Protein AF-A0A498I9Q4-F1 (afdb_monomer_lite)

Secondary structure (DSSP, 8-state):
--HHHHHHHHHHHHHHHHH-S---S-EEEEE-SSSSS--EEEEETTS-HHHHHHHHHHHHHS-TT---PPPHHHH-------TTSPP--PPPP---HHHHHHHHHHHHHHHHTTS-------

Radius of gyration: 21.31 Å; chains: 1; bounding box: 45×35×58 Å

Organism: Malus domestica (NCBI:txid3750)

Sequence (122 aa):
MVLNKVSLILNLTIRMIVAGPKADQDMEYMVLGLEKLARRANIGAKFSRREKELLTKFLQEIRDEDMLGIDPNVICHKLHGEPKFKTIFKKKRNHGPEWGKIIETEIEKLKNAGFIMEFFHL

Foldseek 3Di:
DPVVVVVVVVVVVVCPVVVDPDDPPFWDWDFLDDDPPGDIDIDGNPDDPVRVVVVSVVVNPDDPPVPPDDDCVVDVDDDDDDPPDDDDDDDDDDDPPVCPVVVVVVVVVCVVVVVDDDDDDD

pLDDT: mean 71.12, std 15.3, range [38.69, 92.38]

Structure (mmCIF, N/CA/C/O backbone):
data_AF-A0A498I9Q4-F1
#
_entry.id   AF-A0A498I9Q4-F1
#
loop_
_atom_site.group_PDB
_atom_site.id
_atom_site.type_symbol
_atom_site.label_atom_id
_atom_site.label_alt_id
_atom_site.label_comp_id
_atom_site.label_asym_id
_atom_site.label_entity_id
_atom_site.label_seq_id
_atom_site.pdbx_PDB_ins_code
_atom_site.Cartn_x
_atom_site.Cartn_y
_atom_site.Cartn_z
_atom_site.occupancy
_atom_site.B_iso_or_equiv
_atom_site.auth_seq_id
_atom_site.auth_comp_id
_atom_site.auth_asym_id
_atom_site.auth_atom_id
_atom_site.pdbx_PDB_model_num
ATOM 1 N N . MET A 1 1 ? 0.618 22.165 -21.111 1.00 41.19 1 MET A N 1
ATOM 2 C CA . MET A 1 1 ? 0.057 22.744 -19.862 1.00 41.19 1 MET A CA 1
ATOM 3 C C . MET A 1 1 ? -0.683 21.731 -18.960 1.00 41.19 1 MET A C 1
ATOM 5 O O . MET A 1 1 ? -1.454 22.149 -18.110 1.00 41.19 1 MET A O 1
ATOM 9 N N . VAL A 1 2 ? -0.440 20.411 -19.055 1.00 38.69 2 VAL A N 1
ATOM 10 C CA . VAL A 1 2 ? -1.229 19.393 -18.305 1.00 38.69 2 VAL A CA 1
ATOM 11 C C . VAL A 1 2 ? -0.499 18.848 -17.059 1.00 38.69 2 VAL A C 1
ATOM 13 O O . VAL A 1 2 ? -1.122 18.343 -16.131 1.00 38.69 2 VAL A O 1
ATOM 16 N N . LEU A 1 3 ? 0.825 19.027 -16.980 1.00 38.91 3 LEU A N 1
ATOM 17 C CA . LEU A 1 3 ? 1.671 18.461 -15.917 1.00 38.91 3 LEU A CA 1
ATOM 18 C C . LEU A 1 3 ? 1.503 19.135 -14.539 1.00 38.91 3 LEU A C 1
ATOM 20 O O . LEU A 1 3 ? 1.759 18.497 -13.522 1.00 38.91 3 LEU A O 1
ATOM 24 N N . ASN A 1 4 ? 1.019 20.384 -14.484 1.00 40.38 4 ASN A N 1
ATOM 25 C CA . ASN A 1 4 ? 0.837 21.100 -13.212 1.00 40.38 4 ASN A CA 1
ATOM 26 C C . ASN A 1 4 ? -0.367 20.600 -12.402 1.00 40.38 4 ASN A C 1
ATOM 28 O O . ASN A 1 4 ? -0.310 20.599 -11.177 1.00 40.38 4 ASN A O 1
ATOM 32 N N . LYS A 1 5 ? -1.436 20.124 -13.057 1.00 46.56 5 LYS A N 1
ATOM 33 C CA . LYS A 1 5 ? -2.632 19.636 -12.350 1.00 46.56 5 LYS A CA 1
ATOM 34 C C . LYS A 1 5 ? -2.393 18.283 -11.675 1.00 46.56 5 LYS A C 1
ATOM 36 O O . LYS A 1 5 ? -2.801 18.106 -10.535 1.00 46.56 5 LYS A O 1
ATOM 41 N N . VAL A 1 6 ? -1.668 17.370 -12.328 1.00 48.19 6 VAL A N 1
ATOM 42 C CA . VAL A 1 6 ? -1.341 16.045 -11.762 1.00 48.19 6 VAL A CA 1
ATOM 43 C C . VAL A 1 6 ? -0.408 16.170 -10.552 1.00 48.19 6 VAL A C 1
ATOM 45 O O . VAL A 1 6 ? -0.615 15.499 -9.546 1.00 48.19 6 VAL A O 1
ATOM 48 N N . SER A 1 7 ? 0.572 17.080 -10.614 1.00 45.06 7 SER A N 1
ATOM 49 C CA . SER A 1 7 ? 1.481 17.365 -9.492 1.00 45.06 7 SER A CA 1
ATOM 50 C C . SER A 1 7 ? 0.747 17.953 -8.280 1.00 45.06 7 SER A C 1
ATOM 52 O O . SER A 1 7 ? 1.008 17.566 -7.143 1.00 45.06 7 SER A O 1
ATOM 54 N N . LEU A 1 8 ? -0.211 18.856 -8.512 1.00 50.91 8 LEU A N 1
ATOM 55 C CA . LEU A 1 8 ? -1.048 19.429 -7.455 1.00 50.91 8 LEU A CA 1
ATOM 56 C C . LEU A 1 8 ? -1.934 18.375 -6.787 1.00 50.91 8 LEU A C 1
ATOM 58 O O . LEU A 1 8 ? -1.984 18.332 -5.562 1.00 50.91 8 LEU A O 1
ATOM 62 N N . ILE A 1 9 ? -2.579 17.507 -7.575 1.00 55.34 9 ILE A N 1
ATOM 63 C CA . ILE A 1 9 ? -3.451 16.445 -7.052 1.00 55.34 9 ILE A CA 1
ATOM 64 C C . ILE A 1 9 ? -2.640 15.465 -6.202 1.00 55.34 9 ILE A C 1
ATOM 66 O O . ILE A 1 9 ? -3.022 15.206 -5.068 1.00 55.34 9 ILE A O 1
ATOM 70 N N . LEU A 1 10 ? -1.483 15.001 -6.686 1.00 54.19 10 LEU A N 1
ATOM 71 C CA . LEU A 1 10 ? -0.648 14.061 -5.935 1.00 54.19 10 LEU A CA 1
ATOM 72 C C . LEU A 1 10 ? -0.151 14.667 -4.609 1.00 54.19 10 LEU A C 1
ATOM 74 O O . LEU A 1 10 ? -0.209 14.010 -3.575 1.00 54.19 10 LEU A O 1
ATOM 78 N N . ASN A 1 11 ? 0.264 15.939 -4.611 1.00 47.50 11 ASN A N 1
ATOM 79 C CA . ASN A 1 11 ? 0.694 16.636 -3.393 1.00 47.50 11 ASN A CA 1
ATOM 80 C C . ASN A 1 11 ? -0.458 16.894 -2.405 1.00 47.50 11 ASN A C 1
ATOM 82 O O . ASN A 1 11 ? -0.250 16.832 -1.193 1.00 47.50 11 ASN A O 1
ATOM 86 N N . LEU A 1 12 ? -1.672 17.162 -2.899 1.00 47.47 12 LEU A N 1
ATOM 87 C CA . LEU A 1 12 ? -2.881 17.282 -2.075 1.00 47.47 12 LEU A CA 1
ATOM 88 C C . LEU A 1 12 ? -3.264 15.939 -1.445 1.00 47.47 12 LEU A C 1
ATOM 90 O O . LEU A 1 12 ? -3.540 15.892 -0.248 1.00 47.47 12 LEU A O 1
ATOM 94 N N . THR A 1 13 ? -3.215 14.850 -2.213 1.00 50.72 13 THR A N 1
ATOM 95 C CA . THR A 1 13 ? -3.494 13.497 -1.716 1.00 50.72 13 THR A CA 1
ATOM 96 C C . THR A 1 13 ? -2.458 13.062 -0.677 1.00 50.72 13 THR A C 1
ATOM 98 O O . THR A 1 13 ? -2.839 12.575 0.384 1.00 50.72 13 THR A O 1
ATOM 101 N N . ILE A 1 14 ? -1.165 13.325 -0.909 1.00 53.25 14 ILE A N 1
ATOM 102 C CA . ILE A 1 14 ? -0.097 13.058 0.072 1.00 53.25 14 ILE A CA 1
ATOM 103 C C . ILE A 1 14 ? -0.328 13.867 1.356 1.00 53.25 14 ILE A C 1
ATOM 105 O O . ILE A 1 14 ? -0.229 13.318 2.450 1.00 53.25 14 ILE A O 1
ATOM 109 N N . ARG A 1 15 ? -0.711 15.150 1.254 1.00 41.66 15 ARG A N 1
ATOM 110 C CA . ARG A 1 15 ? -1.050 15.971 2.429 1.00 41.66 15 ARG A CA 1
ATOM 111 C C . ARG A 1 15 ? -2.261 15.446 3.199 1.00 41.66 15 ARG A C 1
ATOM 113 O O . ARG A 1 15 ? -2.228 15.494 4.421 1.00 41.66 15 ARG A O 1
ATOM 120 N N . MET A 1 16 ? -3.301 14.949 2.528 1.00 41.81 16 MET A N 1
ATOM 121 C CA . MET A 1 16 ? -4.468 14.365 3.206 1.00 41.81 16 MET A CA 1
ATOM 122 C C . MET A 1 16 ? -4.131 13.057 3.930 1.00 41.81 16 MET A C 1
ATOM 124 O O . MET A 1 16 ? -4.604 12.850 5.043 1.00 41.81 16 MET A O 1
ATOM 128 N N . ILE A 1 17 ? -3.286 12.209 3.335 1.00 49.59 17 ILE A N 1
ATOM 129 C CA . ILE A 1 17 ? -2.823 10.964 3.968 1.00 49.59 17 ILE A CA 1
ATOM 130 C C . ILE A 1 17 ? -1.964 11.276 5.204 1.00 49.59 17 ILE A C 1
ATOM 132 O O . ILE A 1 17 ? -2.138 10.647 6.243 1.00 49.59 17 ILE A O 1
ATOM 136 N N . VAL A 1 18 ? -1.079 12.277 5.119 1.00 49.72 18 VAL A N 1
ATOM 137 C CA . VAL A 1 18 ? -0.187 12.675 6.226 1.00 49.72 18 VAL A CA 1
ATOM 138 C C . VAL A 1 18 ? -0.923 13.441 7.333 1.00 49.72 18 VAL A C 1
ATOM 140 O O . VAL A 1 18 ? -0.569 13.306 8.500 1.00 49.72 18 VAL A O 1
ATOM 143 N N . ALA A 1 19 ? -1.938 14.243 7.000 1.00 47.19 19 ALA A N 1
ATOM 144 C CA . ALA A 1 19 ? -2.664 15.051 7.983 1.00 47.19 19 ALA A CA 1
ATOM 145 C C . ALA A 1 19 ? -3.688 14.253 8.809 1.00 47.19 19 ALA A C 1
ATOM 147 O O . ALA A 1 19 ? -4.100 14.728 9.866 1.00 47.19 19 ALA A O 1
ATOM 148 N N . GLY A 1 20 ? -4.103 13.069 8.341 1.00 49.41 20 GLY A N 1
ATOM 149 C CA . GLY A 1 20 ? -5.229 12.336 8.918 1.00 49.41 20 GLY A CA 1
ATOM 150 C C . GLY A 1 20 ? -6.552 13.121 8.826 1.00 49.41 20 GLY A C 1
ATOM 151 O O . GLY A 1 20 ? -6.574 14.314 8.500 1.00 49.41 20 GLY A O 1
ATOM 152 N N . PRO A 1 21 ? -7.705 12.479 9.073 1.00 51.00 21 PRO A N 1
ATOM 153 C CA . PRO A 1 21 ? -8.954 13.213 9.218 1.00 51.00 21 PRO A CA 1
ATOM 154 C C . PRO A 1 21 ? -8.827 14.185 10.400 1.00 51.00 21 PRO A C 1
ATOM 156 O O . PRO A 1 21 ? -8.385 13.803 11.485 1.00 51.00 21 PRO A O 1
ATOM 159 N N . LYS A 1 22 ? -9.202 15.455 10.188 1.00 53.78 22 LYS A N 1
ATOM 160 C CA . LYS A 1 22 ? -9.320 16.436 11.277 1.00 53.78 22 LYS A CA 1
ATOM 161 C C . LYS A 1 22 ? -10.224 15.834 12.351 1.00 53.78 22 LYS A C 1
ATOM 163 O O . LYS A 1 22 ? -11.282 15.316 12.008 1.00 53.78 22 LYS A O 1
ATOM 168 N N . ALA A 1 23 ? -9.788 15.887 13.609 1.00 51.22 23 ALA A N 1
ATOM 169 C CA . ALA A 1 23 ? -10.545 15.377 14.744 1.00 51.22 23 ALA A CA 1
ATOM 170 C C . ALA A 1 23 ? -11.892 16.108 14.832 1.00 51.22 23 ALA A C 1
ATOM 172 O O . ALA A 1 23 ? -11.973 17.226 15.339 1.00 51.22 23 ALA A O 1
ATOM 173 N N . ASP A 1 24 ? -12.929 15.488 14.279 1.00 53.53 24 ASP A N 1
ATOM 174 C CA . ASP A 1 24 ? -14.308 15.837 14.575 1.00 53.53 24 ASP A CA 1
ATOM 175 C C . ASP A 1 24 ? -14.550 15.462 16.044 1.00 53.53 24 ASP A C 1
ATOM 177 O O . ASP A 1 24 ? -14.151 14.383 16.488 1.00 53.53 24 ASP A O 1
ATOM 181 N N . GLN A 1 25 ? -15.095 16.389 16.827 1.00 59.22 25 GLN A N 1
ATOM 182 C CA . GLN A 1 25 ? -14.999 16.403 18.295 1.00 59.22 25 GLN A CA 1
ATOM 183 C C . GLN A 1 25 ? -15.865 15.354 19.025 1.00 59.22 25 GLN A C 1
ATOM 185 O O . GLN A 1 25 ? -15.962 15.395 20.245 1.00 59.22 25 GLN A O 1
ATOM 190 N N . ASP A 1 26 ? -16.411 14.362 18.321 1.00 65.38 26 ASP A N 1
ATOM 191 C CA . ASP A 1 26 ? -17.339 13.365 18.862 1.00 65.38 26 ASP A CA 1
ATOM 192 C C . ASP A 1 26 ? -16.892 11.936 18.498 1.00 65.38 26 ASP A C 1
ATOM 194 O O . ASP A 1 26 ? -17.576 11.241 17.746 1.00 65.38 26 ASP A O 1
ATOM 198 N N . MET A 1 27 ? -15.743 11.477 19.004 1.00 70.00 27 MET A N 1
ATOM 199 C CA . MET A 1 27 ? -15.214 10.128 18.740 1.00 70.00 27 MET A CA 1
ATOM 200 C C . MET A 1 27 ? -14.961 9.360 20.041 1.00 70.00 27 MET A C 1
ATOM 202 O O . MET A 1 27 ? -14.384 9.888 20.989 1.00 70.00 27 MET A O 1
ATOM 206 N N . GLU A 1 28 ? -15.371 8.096 20.068 1.00 75.00 28 GLU A N 1
ATOM 207 C CA . GLU A 1 28 ? -15.159 7.151 21.161 1.00 75.00 28 GLU A CA 1
ATOM 208 C C . GLU A 1 28 ? -14.248 6.006 20.693 1.00 75.00 28 GLU A C 1
ATOM 210 O O . GLU A 1 28 ? -14.362 5.504 19.570 1.00 75.00 28 GLU A O 1
ATOM 215 N N . TYR A 1 29 ? -13.319 5.600 21.559 1.00 71.06 29 TYR A N 1
ATOM 216 C CA . TYR A 1 29 ? -12.352 4.546 21.263 1.00 71.06 29 TYR A CA 1
ATOM 217 C C . TYR A 1 29 ? -12.939 3.166 21.539 1.00 71.06 29 TYR A C 1
ATOM 219 O O . TYR A 1 29 ? -13.482 2.929 22.617 1.00 71.06 29 TYR A O 1
ATOM 227 N N . MET A 1 30 ? -12.750 2.229 20.606 1.00 71.50 30 MET A N 1
ATOM 228 C CA . MET A 1 30 ? -13.118 0.826 20.805 1.00 71.50 30 MET A CA 1
ATOM 229 C C . MET A 1 30 ? -11.939 -0.107 20.551 1.00 71.50 30 MET A C 1
ATOM 231 O O . MET A 1 30 ? -11.148 0.077 19.620 1.00 71.50 30 MET A O 1
ATOM 235 N N . VAL A 1 31 ? -11.830 -1.121 21.407 1.00 71.38 31 VAL A N 1
ATOM 236 C CA . VAL A 1 31 ? -10.812 -2.169 21.326 1.00 71.38 31 VAL A CA 1
ATOM 237 C C . VAL A 1 31 ? -11.423 -3.380 20.632 1.00 71.38 31 VAL A C 1
ATOM 239 O O . VAL A 1 31 ? -12.385 -3.964 21.123 1.00 71.38 31 VAL A O 1
ATOM 242 N N . LEU A 1 32 ? -10.860 -3.761 19.487 1.00 71.44 32 LEU A N 1
ATOM 243 C CA . LEU A 1 32 ? -11.373 -4.839 18.637 1.00 71.44 32 LEU A CA 1
ATOM 244 C C . LEU A 1 32 ? -10.630 -6.176 18.833 1.00 71.44 32 LEU A C 1
ATOM 246 O O . LEU A 1 32 ? -10.883 -7.117 18.092 1.00 71.44 32 LEU A O 1
ATOM 250 N N . GLY A 1 33 ? -9.706 -6.295 19.795 1.00 61.81 33 GLY A N 1
ATOM 251 C CA . GLY A 1 33 ? -8.890 -7.507 19.962 1.00 61.81 33 GLY A CA 1
ATOM 252 C C . GLY A 1 33 ? -8.480 -7.816 21.402 1.00 61.81 33 GLY A C 1
ATOM 253 O O . GLY A 1 33 ? -8.460 -6.934 22.259 1.00 61.81 33 GLY A O 1
ATOM 254 N N . LEU A 1 34 ? -8.121 -9.080 21.656 1.00 55.31 34 LEU A N 1
ATOM 255 C CA . LEU A 1 34 ? -7.629 -9.558 22.951 1.00 55.31 34 LEU A CA 1
ATOM 256 C C . LEU A 1 34 ? -6.149 -9.167 23.139 1.00 55.31 34 LEU A C 1
ATOM 258 O O . LEU A 1 34 ? -5.225 -9.821 22.660 1.00 55.31 34 LEU A O 1
ATOM 262 N N . GLU A 1 35 ? -5.971 -8.030 23.807 1.00 58.69 35 GLU A N 1
ATOM 263 C CA . GLU A 1 35 ? -4.820 -7.533 24.582 1.00 58.69 35 GLU A CA 1
ATOM 264 C C . GLU A 1 35 ? -3.402 -7.426 23.973 1.00 58.69 35 GLU A C 1
ATOM 266 O O . GLU A 1 35 ? -2.682 -6.525 24.399 1.00 58.69 35 GLU A O 1
ATOM 271 N N . LYS A 1 36 ? -2.960 -8.214 22.979 1.00 51.00 36 LYS A N 1
ATOM 272 C CA . LYS A 1 36 ? -1.574 -8.094 22.435 1.00 51.00 36 LYS A CA 1
ATOM 273 C C . LYS A 1 36 ? -1.445 -7.495 21.030 1.00 51.00 36 LYS A C 1
ATOM 275 O O . LYS A 1 36 ? -0.409 -6.918 20.719 1.00 51.00 36 LYS A O 1
ATOM 280 N N . LEU A 1 37 ? -2.498 -7.554 20.217 1.00 51.47 37 LEU A N 1
ATOM 281 C CA . LEU A 1 37 ? -2.619 -6.897 18.904 1.00 51.47 37 LEU A CA 1
ATOM 282 C C . LEU A 1 37 ? -3.933 -6.113 18.862 1.00 51.47 37 LEU A C 1
ATOM 284 O O . LEU A 1 37 ? -4.788 -6.335 18.009 1.00 51.47 37 LEU A O 1
ATOM 288 N N . ALA A 1 38 ? -4.154 -5.263 19.864 1.00 58.56 38 ALA A N 1
ATOM 289 C CA . ALA A 1 38 ? -5.393 -4.510 19.995 1.00 58.56 38 ALA A CA 1
ATOM 290 C C . ALA A 1 38 ? -5.569 -3.561 18.796 1.00 58.56 38 ALA A C 1
ATOM 292 O O . ALA A 1 38 ? -5.077 -2.432 18.811 1.00 58.56 38 ALA A O 1
ATOM 293 N N . ARG A 1 39 ? -6.278 -4.024 17.758 1.00 66.31 39 ARG A N 1
ATOM 294 C CA . ARG A 1 39 ? -6.800 -3.184 16.678 1.00 66.31 39 ARG A CA 1
ATOM 295 C C . ARG A 1 39 ? -7.716 -2.156 17.327 1.00 66.31 39 ARG A C 1
ATOM 297 O O . ARG A 1 39 ? -8.655 -2.508 18.045 1.00 66.31 39 ARG A O 1
ATOM 304 N N . ARG A 1 40 ? -7.383 -0.883 17.144 1.00 68.81 40 ARG A N 1
ATOM 305 C CA . ARG A 1 40 ? -8.160 0.238 17.673 1.00 68.81 40 ARG A CA 1
ATOM 306 C C . ARG A 1 40 ? -8.906 0.870 16.517 1.00 68.81 40 ARG A C 1
ATOM 308 O O . ARG A 1 40 ? -8.294 1.201 15.505 1.00 68.81 40 ARG A O 1
ATOM 315 N N . ALA A 1 41 ? -10.206 1.047 16.690 1.00 71.88 41 ALA A N 1
ATOM 316 C CA . ALA A 1 41 ? -11.027 1.821 15.776 1.00 71.88 41 ALA A CA 1
ATOM 317 C C . ALA A 1 41 ? -11.635 3.002 16.531 1.00 71.88 41 ALA A C 1
ATOM 319 O O . ALA A 1 41 ? -12.040 2.873 17.689 1.00 71.88 41 ALA A O 1
ATOM 320 N N . ASN A 1 42 ? -11.685 4.151 15.862 1.00 79.38 42 ASN A N 1
ATOM 321 C CA . ASN A 1 42 ? -12.431 5.305 16.343 1.00 79.38 42 ASN A CA 1
ATOM 322 C C . ASN A 1 42 ? -13.851 5.206 15.797 1.00 79.38 42 ASN A C 1
ATOM 324 O O . ASN A 1 42 ? -14.038 5.088 14.584 1.00 79.38 42 ASN A O 1
ATOM 328 N N . ILE A 1 43 ? -14.838 5.253 16.682 1.00 81.06 43 ILE A N 1
ATOM 329 C CA . ILE A 1 43 ? -16.253 5.174 16.330 1.00 81.06 43 ILE A CA 1
ATOM 330 C C . ILE A 1 43 ? -16.922 6.475 16.765 1.00 81.06 43 ILE A C 1
ATOM 332 O O . ILE A 1 43 ? -16.612 7.017 17.820 1.00 81.06 43 ILE A O 1
ATOM 336 N N . GLY A 1 44 ? -17.838 6.998 15.950 1.00 79.56 44 GLY A N 1
ATOM 337 C CA . GLY A 1 44 ? -18.556 8.229 16.278 1.00 79.56 44 GLY A CA 1
ATOM 338 C C . GLY A 1 44 ? -19.307 8.120 17.610 1.00 79.56 44 GLY A C 1
ATOM 339 O O . GLY A 1 44 ? -20.044 7.165 17.856 1.00 79.56 44 GLY A O 1
ATOM 340 N N . ALA A 1 45 ? -19.178 9.122 18.475 1.00 79.31 45 ALA A N 1
ATOM 341 C CA . ALA A 1 45 ? -19.848 9.145 19.773 1.00 79.31 45 ALA A CA 1
ATOM 342 C C . ALA A 1 45 ? -21.384 9.170 19.633 1.00 79.31 45 ALA A C 1
ATOM 344 O O . ALA A 1 45 ? -22.082 8.687 20.523 1.00 79.31 45 ALA A O 1
ATOM 345 N N . LYS A 1 46 ? -21.894 9.646 18.485 1.00 84.94 46 LYS A N 1
ATOM 346 C CA . LYS A 1 46 ? -23.324 9.739 18.135 1.00 84.94 46 LYS A CA 1
ATOM 347 C C . LYS A 1 46 ? -24.011 8.395 17.874 1.00 84.94 46 LYS A C 1
ATOM 349 O O . LYS A 1 46 ? -25.235 8.369 17.796 1.00 84.94 46 LYS A O 1
ATOM 354 N N . PHE A 1 47 ? -23.265 7.296 17.737 1.00 81.44 47 PHE A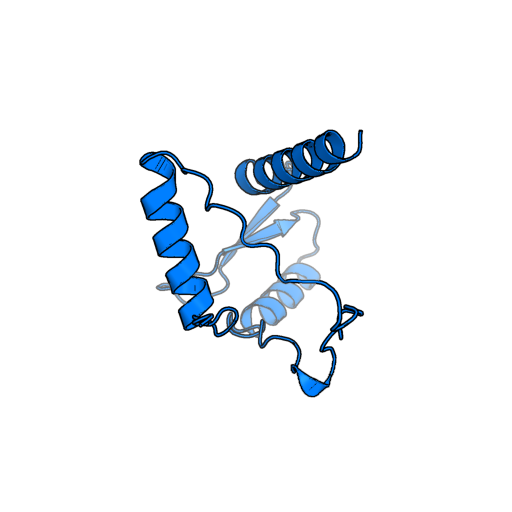 N 1
ATOM 355 C CA . PHE A 1 47 ? -23.877 5.979 17.567 1.00 81.44 47 PHE A CA 1
ATOM 356 C C . PHE A 1 47 ? -24.594 5.531 18.845 1.00 81.44 47 PHE A C 1
ATOM 358 O O . PHE A 1 47 ? -24.081 5.668 19.961 1.00 81.44 47 PHE A O 1
ATOM 365 N N . SER A 1 48 ? -25.769 4.933 18.678 1.00 84.50 48 SER A N 1
ATOM 366 C CA . SER A 1 48 ? -26.474 4.255 19.761 1.00 84.50 48 SER A CA 1
ATOM 367 C C . SER A 1 48 ? -25.683 3.037 20.245 1.00 84.50 48 SER A C 1
ATOM 369 O O . SER A 1 48 ? -24.873 2.454 19.521 1.00 84.50 48 SER A O 1
ATOM 371 N N . ARG A 1 49 ? -25.954 2.594 21.477 1.00 84.06 49 ARG A N 1
ATOM 372 C CA . ARG A 1 49 ? -25.307 1.408 22.060 1.00 84.06 49 ARG A CA 1
ATOM 373 C C . ARG A 1 49 ? -25.419 0.171 21.157 1.00 84.06 49 ARG A C 1
ATOM 375 O O . ARG A 1 49 ? -24.448 -0.557 20.990 1.00 84.06 49 ARG A O 1
ATOM 382 N N . ARG A 1 50 ? -26.582 -0.034 20.536 1.00 87.00 50 ARG A N 1
ATOM 383 C CA . ARG A 1 50 ? -26.835 -1.176 19.649 1.00 87.00 50 ARG A CA 1
ATOM 384 C C . ARG A 1 50 ? -26.009 -1.107 18.364 1.00 87.00 50 ARG A C 1
ATOM 386 O O . ARG A 1 50 ? -25.488 -2.126 17.925 1.00 87.00 50 ARG A O 1
ATOM 393 N N . GLU A 1 51 ? -25.877 0.076 17.771 1.00 84.94 51 GLU A N 1
ATOM 394 C CA . GLU A 1 51 ? -25.050 0.281 16.572 1.00 84.94 51 GLU A CA 1
ATOM 395 C C . GLU A 1 51 ? -23.570 0.062 16.882 1.00 84.94 51 GLU A C 1
ATOM 397 O O . GLU A 1 51 ? -22.876 -0.603 16.118 1.00 84.94 51 GLU A O 1
ATOM 402 N N . LYS A 1 52 ? -23.110 0.542 18.042 1.00 84.81 52 LYS A N 1
ATOM 403 C CA . LYS A 1 52 ? -21.751 0.311 18.545 1.00 84.81 52 LYS A CA 1
ATOM 404 C C . LYS A 1 52 ? -21.453 -1.179 18.727 1.00 84.81 52 LYS A C 1
ATOM 406 O O . LYS A 1 52 ? -20.413 -1.653 18.278 1.00 84.81 52 LYS A O 1
ATOM 411 N N . GLU A 1 53 ? -22.374 -1.934 19.323 1.00 84.94 53 GLU A N 1
ATOM 412 C CA . GLU A 1 53 ? -22.237 -3.386 19.508 1.00 84.94 53 GLU A CA 1
ATOM 413 C C . GLU A 1 53 ? -22.227 -4.152 18.174 1.00 84.94 53 GLU A C 1
ATOM 415 O O . GLU A 1 53 ? -21.398 -5.044 17.985 1.00 84.94 53 GLU A O 1
ATOM 420 N N . LEU A 1 54 ? -23.107 -3.794 17.231 1.00 86.62 54 LEU A N 1
ATOM 421 C CA . LEU A 1 54 ? -23.142 -4.398 15.894 1.00 86.62 54 LEU A CA 1
ATOM 422 C C . LEU A 1 54 ? -21.856 -4.117 15.113 1.00 86.62 54 LEU A C 1
ATOM 424 O O . LEU A 1 54 ? -21.266 -5.036 14.548 1.00 86.62 54 LEU A O 1
ATOM 428 N N . LEU A 1 55 ? -21.398 -2.865 15.124 1.00 82.38 55 LEU A N 1
ATOM 429 C CA . LEU A 1 55 ? -20.179 -2.450 14.439 1.00 82.38 55 LEU A CA 1
ATOM 430 C C . LEU A 1 55 ? -18.941 -3.112 15.052 1.00 82.38 55 LEU A C 1
ATOM 432 O O . LEU A 1 55 ? -18.052 -3.539 14.324 1.00 82.38 55 LEU A O 1
ATOM 436 N N . THR A 1 56 ? -18.907 -3.260 16.377 1.00 81.81 56 THR A N 1
ATOM 437 C CA . THR A 1 56 ? -17.818 -3.955 17.077 1.00 81.81 56 THR A CA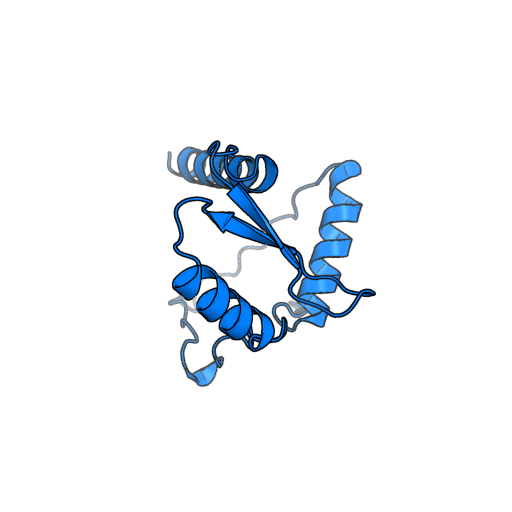 1
ATOM 438 C C . THR A 1 56 ? -17.723 -5.410 16.633 1.00 81.81 56 THR A C 1
ATOM 440 O O . THR A 1 56 ? -16.640 -5.854 16.267 1.00 81.81 56 THR A O 1
ATOM 443 N N . LYS A 1 57 ? -18.848 -6.138 16.603 1.00 84.56 57 LYS A N 1
ATOM 444 C CA . LYS A 1 57 ? -18.878 -7.535 16.141 1.00 84.56 57 LYS A CA 1
ATOM 445 C C . LYS A 1 57 ? -18.435 -7.657 14.685 1.00 84.56 57 LYS A C 1
ATOM 447 O O . LYS A 1 57 ? -17.569 -8.465 14.381 1.00 84.56 57 LYS A O 1
ATOM 452 N N . PHE A 1 58 ? -18.960 -6.795 13.817 1.00 82.44 58 PHE A N 1
ATOM 453 C CA . PHE A 1 58 ? -18.593 -6.772 12.403 1.00 82.44 58 PHE A CA 1
ATOM 454 C C . PHE A 1 58 ? -17.091 -6.519 12.191 1.00 82.44 58 PHE A C 1
ATOM 456 O O . PHE A 1 58 ? -16.430 -7.237 11.448 1.00 82.44 58 PHE A O 1
ATOM 463 N N . LEU A 1 59 ? -16.517 -5.532 12.884 1.00 79.19 59 LEU A N 1
ATOM 464 C CA . LEU A 1 59 ? -15.093 -5.203 12.766 1.00 79.19 59 LEU A CA 1
ATOM 465 C C . LEU A 1 59 ? -14.172 -6.255 13.406 1.00 79.19 59 LEU A C 1
ATOM 467 O O . LEU A 1 59 ? -13.025 -6.392 12.984 1.00 79.19 59 LEU A O 1
ATOM 471 N N . GLN A 1 60 ? -14.656 -6.989 14.411 1.00 78.75 60 GLN A N 1
ATOM 472 C CA . GLN A 1 60 ? -13.959 -8.143 14.987 1.00 78.75 60 GLN A CA 1
ATOM 473 C C . GLN A 1 60 ? -13.937 -9.342 14.030 1.00 78.75 60 GLN A C 1
ATOM 475 O O . GLN A 1 60 ? -12.957 -10.085 14.013 1.00 78.75 60 GLN A O 1
ATOM 480 N N . GLU A 1 61 ? -14.997 -9.529 13.241 1.00 77.81 61 GLU A N 1
ATOM 481 C CA . GLU A 1 61 ? -15.101 -10.605 12.249 1.00 77.81 61 GLU A CA 1
ATOM 482 C C . GLU A 1 61 ? -14.211 -10.362 11.022 1.00 77.81 61 GLU A C 1
ATOM 484 O O . GLU A 1 61 ? -13.642 -11.316 10.487 1.00 77.81 61 GLU A O 1
ATOM 489 N N . ILE A 1 62 ? -14.024 -9.102 10.610 1.00 71.88 62 ILE A N 1
ATOM 490 C CA . ILE A 1 62 ? -13.111 -8.752 9.513 1.00 71.88 62 ILE A CA 1
ATOM 491 C C . ILE A 1 62 ? -11.665 -9.004 9.950 1.00 71.88 62 ILE A C 1
ATOM 493 O O . ILE A 1 62 ? -11.110 -8.257 10.761 1.00 71.88 62 ILE A O 1
ATOM 497 N N . ARG A 1 63 ? -11.016 -10.019 9.373 1.00 61.94 63 ARG A N 1
ATOM 498 C CA . ARG A 1 63 ? -9.561 -10.209 9.483 1.00 61.94 63 ARG A CA 1
ATOM 499 C C . ARG A 1 63 ? -8.852 -9.200 8.579 1.00 61.94 63 ARG A C 1
ATOM 501 O O . ARG A 1 63 ? -9.341 -8.884 7.502 1.00 61.94 63 ARG A O 1
ATOM 508 N N . ASP A 1 64 ? -7.684 -8.707 8.995 1.00 57.47 64 ASP A N 1
ATOM 509 C CA . ASP A 1 64 ? -6.885 -7.721 8.233 1.00 57.47 64 ASP A CA 1
ATOM 510 C C . ASP A 1 64 ? -6.433 -8.211 6.838 1.00 57.47 64 ASP A C 1
ATOM 512 O O . ASP A 1 64 ? -5.833 -7.455 6.080 1.00 57.47 64 ASP A O 1
ATOM 516 N N . GLU A 1 65 ? -6.723 -9.465 6.487 1.00 56.09 65 GLU A N 1
ATOM 517 C CA . GLU A 1 65 ? -6.366 -10.086 5.211 1.00 56.09 65 GLU A CA 1
ATOM 518 C C . GLU A 1 65 ? -7.397 -9.840 4.090 1.00 56.09 65 GLU A C 1
ATOM 520 O O . GLU A 1 65 ? -7.112 -10.140 2.934 1.00 56.09 65 GLU A O 1
ATOM 525 N N . ASP A 1 66 ? -8.549 -9.218 4.374 1.00 50.28 66 ASP A N 1
ATOM 526 C CA . ASP A 1 66 ? -9.610 -8.934 3.385 1.00 50.28 66 ASP A CA 1
ATOM 527 C C . ASP A 1 66 ? -9.328 -7.708 2.486 1.00 50.28 66 ASP A C 1
ATOM 529 O O . ASP A 1 66 ? -10.209 -6.927 2.125 1.00 50.28 66 ASP A O 1
ATOM 533 N N . MET A 1 67 ? -8.075 -7.557 2.057 1.00 60.75 67 MET A N 1
ATOM 534 C CA . MET A 1 67 ? -7.759 -6.954 0.758 1.00 60.75 67 MET A CA 1
ATOM 535 C C . MET A 1 67 ? -7.109 -8.003 -0.143 1.00 60.75 67 MET A C 1
ATOM 537 O O . MET A 1 67 ? -6.100 -7.730 -0.795 1.00 60.75 67 MET A O 1
ATOM 541 N N . LEU A 1 68 ? -7.683 -9.212 -0.186 1.00 57.91 68 LEU A N 1
ATOM 542 C CA . LEU A 1 68 ? -7.459 -10.138 -1.291 1.00 57.91 68 LEU A CA 1
ATOM 543 C C . LEU A 1 68 ? -7.799 -9.359 -2.561 1.00 57.91 68 LEU A C 1
ATOM 545 O O . LEU A 1 68 ? -8.965 -9.068 -2.827 1.00 57.91 68 LEU A O 1
ATOM 549 N N . GLY A 1 69 ? -6.765 -8.896 -3.262 1.00 62.69 69 GLY A N 1
ATOM 550 C CA . GLY A 1 69 ? -6.919 -8.069 -4.447 1.00 62.69 69 GLY A CA 1
ATOM 551 C C . GLY A 1 69 ? -7.914 -8.695 -5.422 1.00 62.69 69 GLY A C 1
ATOM 552 O O . GLY A 1 69 ? -8.160 -9.900 -5.419 1.00 62.69 69 GLY A O 1
ATOM 553 N N . ILE A 1 70 ? -8.505 -7.862 -6.268 1.00 67.25 70 ILE A N 1
ATOM 554 C CA . ILE A 1 70 ? -9.419 -8.344 -7.301 1.00 67.25 70 ILE A CA 1
ATOM 555 C C . ILE A 1 70 ? -8.657 -9.332 -8.191 1.00 67.25 70 ILE A C 1
ATOM 557 O O . ILE A 1 70 ? -7.548 -9.021 -8.632 1.00 67.25 70 ILE A O 1
ATOM 561 N N . ASP A 1 71 ? -9.247 -10.505 -8.443 1.00 68.00 71 ASP A N 1
ATOM 562 C CA . ASP A 1 71 ? -8.656 -11.517 -9.320 1.00 68.00 71 ASP A CA 1
ATOM 563 C C . ASP A 1 71 ? -8.254 -10.856 -10.656 1.00 68.00 71 ASP A C 1
ATOM 565 O O . ASP A 1 71 ? -9.097 -10.210 -11.299 1.00 68.00 71 ASP A O 1
ATOM 569 N N . PRO A 1 72 ? -6.985 -10.986 -11.090 1.00 65.88 72 PRO A N 1
ATOM 570 C CA . PRO A 1 72 ? -6.515 -10.432 -12.356 1.00 65.88 72 PRO A CA 1
ATOM 571 C C . PRO A 1 72 ? -7.399 -10.820 -13.551 1.00 65.88 72 PRO A C 1
ATOM 573 O O . PRO A 1 72 ? -7.600 -10.025 -14.467 1.00 65.88 72 PRO A O 1
ATOM 576 N N . ASN A 1 73 ? -8.009 -12.006 -13.533 1.00 67.38 73 ASN A N 1
ATOM 577 C CA . ASN A 1 73 ? -8.895 -12.469 -14.600 1.00 67.38 73 ASN A CA 1
ATOM 578 C C . ASN A 1 73 ? -10.228 -11.705 -14.664 1.00 67.38 73 ASN A C 1
ATOM 580 O O . ASN A 1 73 ? -10.896 -11.733 -15.698 1.00 67.38 73 ASN A O 1
ATOM 584 N N . VAL A 1 74 ? -10.619 -11.017 -13.586 1.00 68.12 74 VAL A N 1
ATOM 585 C CA . VAL A 1 74 ? -11.893 -10.289 -13.487 1.00 68.12 74 VAL A CA 1
ATOM 586 C C . VAL A 1 74 ? -11.742 -8.839 -13.955 1.00 68.12 74 VAL A C 1
ATOM 588 O O . VAL A 1 74 ? -12.604 -8.348 -14.682 1.00 68.12 74 VAL A O 1
ATOM 591 N N . ILE A 1 75 ? -10.656 -8.140 -13.582 1.00 58.53 75 ILE A N 1
ATOM 592 C CA . ILE A 1 75 ? -10.437 -6.720 -13.942 1.00 58.53 75 ILE A CA 1
ATOM 593 C C . ILE A 1 75 ? -8.977 -6.449 -14.349 1.00 58.53 75 ILE A C 1
ATOM 595 O O . ILE A 1 75 ? -8.320 -5.536 -13.854 1.00 58.53 75 ILE A O 1
ATOM 599 N N . CYS A 1 76 ? -8.439 -7.199 -15.309 1.00 67.44 76 CYS A N 1
ATOM 600 C CA . CYS A 1 76 ? -7.246 -6.744 -16.024 1.00 67.44 76 CYS A CA 1
ATOM 601 C C . CYS A 1 76 ? -7.638 -5.675 -17.055 1.00 67.44 76 CYS A C 1
ATOM 603 O O . CYS A 1 76 ? -8.171 -5.972 -18.126 1.00 67.44 76 CYS A O 1
ATOM 605 N N . HIS A 1 77 ? -7.351 -4.404 -16.767 1.00 73.81 77 HIS A N 1
ATOM 606 C CA . HIS A 1 77 ? -7.430 -3.355 -17.783 1.00 73.81 77 HIS A CA 1
ATOM 607 C C . HIS A 1 77 ? -6.351 -3.572 -18.847 1.00 73.81 77 HIS A C 1
ATOM 609 O O . HIS A 1 77 ? -5.159 -3.387 -18.601 1.00 73.81 77 HIS A O 1
ATOM 615 N N . LYS A 1 78 ? -6.769 -3.933 -20.064 1.00 75.19 78 LYS A N 1
ATOM 616 C CA . LYS A 1 78 ? -5.875 -3.972 -21.222 1.00 75.19 78 LYS A CA 1
ATOM 617 C C . LYS A 1 78 ? -5.644 -2.546 -21.715 1.00 75.19 78 LYS A C 1
ATOM 619 O O . LYS A 1 78 ? -6.517 -1.949 -22.340 1.00 75.19 78 LYS A O 1
ATOM 624 N N . LEU A 1 79 ? -4.464 -1.996 -21.435 1.00 77.75 79 LEU A N 1
ATOM 625 C CA . LEU A 1 79 ? -4.055 -0.712 -22.000 1.00 77.75 79 LEU A CA 1
ATOM 626 C C . LEU A 1 79 ? -3.967 -0.835 -23.529 1.00 77.75 79 LEU A C 1
ATOM 628 O O . LEU A 1 79 ? -3.273 -1.709 -24.052 1.00 77.75 79 LEU A O 1
ATOM 632 N N . HIS A 1 80 ? -4.669 0.039 -24.251 1.00 73.75 80 HIS A N 1
ATOM 633 C CA . HIS A 1 80 ? -4.562 0.131 -25.705 1.00 73.75 80 HIS A CA 1
ATOM 634 C C . HIS A 1 80 ? -3.264 0.864 -26.067 1.00 73.75 80 HIS A C 1
ATOM 636 O O . HIS A 1 80 ? -3.227 2.091 -26.134 1.00 73.75 80 HIS A O 1
ATOM 642 N N . GLY A 1 81 ? -2.180 0.111 -26.234 1.00 73.94 81 GLY A N 1
ATOM 643 C CA . GLY A 1 81 ? -0.926 0.609 -26.793 1.00 73.94 81 GLY A CA 1
ATOM 644 C C . GLY A 1 81 ? -0.745 0.075 -28.206 1.00 73.94 81 GLY A C 1
ATOM 645 O O . GLY A 1 81 ? -0.863 -1.132 -28.417 1.00 73.94 81 GLY A O 1
ATOM 646 N N . GLU A 1 82 ? -0.452 0.939 -29.179 1.00 77.44 82 GLU A N 1
ATOM 647 C CA . GLU A 1 82 ? -0.079 0.437 -30.502 1.00 77.44 82 GLU A CA 1
ATOM 648 C C . GLU A 1 82 ? 1.319 -0.201 -30.423 1.00 77.44 82 GLU A C 1
ATOM 650 O O . GLU A 1 82 ? 2.268 0.474 -30.013 1.00 77.44 82 GLU A O 1
ATOM 655 N N . PRO A 1 83 ? 1.498 -1.457 -30.876 1.00 73.38 83 PRO A N 1
ATOM 656 C CA . PRO A 1 83 ? 2.791 -2.152 -30.832 1.00 73.38 83 PRO A CA 1
ATOM 657 C C . PRO A 1 83 ? 3.904 -1.468 -31.639 1.00 73.38 83 PRO A C 1
ATOM 659 O O . PRO A 1 83 ? 5.074 -1.812 -31.513 1.00 73.38 83 PRO A O 1
ATOM 662 N N . LYS A 1 84 ? 3.535 -0.521 -32.507 1.00 78.50 84 LYS A N 1
ATOM 663 C CA . LYS A 1 84 ? 4.454 0.239 -33.358 1.00 78.50 84 LYS A CA 1
ATOM 664 C C . LYS A 1 84 ? 5.165 1.360 -32.601 1.00 78.50 84 LYS A C 1
ATOM 666 O O . LYS A 1 84 ? 6.202 1.836 -33.063 1.00 78.50 84 LYS A O 1
ATOM 671 N N . PHE A 1 85 ? 4.624 1.800 -31.463 1.00 77.31 85 PHE A N 1
ATOM 672 C CA . PHE A 1 85 ? 5.278 2.819 -30.656 1.00 77.31 85 PHE A CA 1
ATOM 673 C C . PHE A 1 85 ? 6.429 2.206 -29.866 1.00 77.31 85 PHE A C 1
ATOM 675 O O . PHE A 1 85 ? 6.264 1.234 -29.132 1.00 77.31 85 PHE A O 1
ATOM 682 N N . LYS A 1 86 ? 7.610 2.811 -30.003 1.00 79.06 86 LYS A N 1
ATOM 683 C CA . LYS A 1 86 ? 8.781 2.431 -29.215 1.00 79.06 86 LYS A CA 1
ATOM 684 C C . LYS A 1 86 ? 8.518 2.690 -27.734 1.00 79.06 86 LYS A C 1
ATOM 686 O O . LYS A 1 86 ? 7.961 3.727 -27.363 1.00 79.06 86 LYS A O 1
ATOM 691 N N . THR A 1 87 ? 8.973 1.772 -26.890 1.00 80.38 87 THR A N 1
ATOM 692 C CA . THR A 1 87 ? 9.022 1.979 -25.443 1.00 80.38 87 THR A CA 1
ATOM 693 C C . THR A 1 87 ? 9.887 3.203 -25.131 1.00 80.38 87 THR A C 1
ATOM 695 O O . THR A 1 87 ? 10.938 3.424 -25.735 1.00 80.38 87 THR A O 1
ATOM 698 N N . ILE A 1 88 ? 9.427 4.047 -24.204 1.00 83.69 88 ILE A N 1
ATOM 699 C CA . ILE A 1 88 ? 10.169 5.239 -23.779 1.00 83.69 88 ILE A CA 1
ATOM 700 C C . ILE A 1 88 ? 10.809 4.943 -22.428 1.00 83.69 88 ILE A C 1
ATOM 702 O O . ILE A 1 88 ? 10.126 4.932 -21.402 1.00 83.69 88 ILE A O 1
ATOM 706 N N . PHE A 1 89 ? 12.129 4.772 -22.416 1.00 84.19 89 PHE A N 1
ATOM 707 C CA . PHE A 1 89 ? 12.888 4.679 -21.174 1.00 84.19 89 PHE A CA 1
ATOM 708 C C . PHE A 1 89 ? 13.003 6.059 -20.542 1.00 84.19 89 PHE A C 1
ATOM 710 O O . PHE A 1 89 ? 13.647 6.967 -21.069 1.00 84.19 89 PHE A O 1
ATOM 717 N N . LYS A 1 90 ? 12.361 6.226 -19.389 1.00 86.50 90 LYS A N 1
ATOM 718 C CA . LYS A 1 90 ? 12.489 7.438 -18.584 1.00 86.50 90 LYS A CA 1
ATOM 719 C C . LYS A 1 90 ? 13.495 7.191 -17.472 1.00 86.50 90 LYS A C 1
ATOM 721 O O . LYS A 1 90 ? 13.377 6.227 -16.723 1.00 86.50 90 LYS A O 1
ATOM 726 N N . LYS A 1 91 ? 14.466 8.096 -17.342 1.00 87.06 91 LYS A N 1
ATOM 727 C CA . LYS A 1 91 ? 15.431 8.077 -16.240 1.00 87.06 91 LYS A CA 1
ATOM 728 C C . LYS A 1 91 ? 14.688 8.146 -14.899 1.00 87.06 91 LYS A C 1
ATOM 730 O O . LYS A 1 91 ? 13.816 9.000 -14.722 1.00 87.06 91 LYS A O 1
ATOM 735 N N . LYS A 1 92 ? 15.054 7.272 -13.954 1.00 86.00 92 LYS A N 1
ATOM 736 C CA . LYS A 1 92 ? 14.551 7.318 -12.573 1.00 86.00 92 LYS A CA 1
ATOM 737 C C . LYS A 1 92 ? 14.868 8.689 -11.966 1.00 86.00 92 LYS A C 1
ATOM 739 O O . LYS A 1 92 ? 15.975 9.205 -12.134 1.00 86.00 92 LYS A O 1
ATOM 744 N N . ARG A 1 93 ? 13.899 9.295 -11.277 1.00 87.69 93 ARG A N 1
ATOM 745 C CA . ARG A 1 93 ? 14.132 10.552 -10.554 1.00 87.69 93 ARG A CA 1
ATOM 746 C C . ARG A 1 93 ? 14.989 10.283 -9.319 1.00 87.69 93 ARG A C 1
ATOM 748 O O . ARG A 1 93 ? 14.826 9.252 -8.672 1.00 87.69 93 ARG A O 1
ATOM 755 N N . ASN A 1 94 ? 15.896 11.206 -9.005 1.00 86.06 94 ASN A N 1
ATOM 756 C CA . ASN A 1 94 ? 16.656 11.131 -7.765 1.00 86.06 94 ASN A CA 1
ATOM 757 C C . ASN A 1 94 ? 15.738 11.547 -6.611 1.00 86.06 94 ASN A C 1
ATOM 759 O O . ASN A 1 94 ? 15.273 12.686 -6.575 1.00 86.06 94 ASN A O 1
ATOM 763 N N . HIS A 1 95 ? 15.450 10.611 -5.716 1.00 79.19 95 HIS A N 1
ATOM 764 C CA . HIS A 1 95 ? 14.761 10.891 -4.467 1.00 79.19 95 HIS A CA 1
ATOM 765 C C . HIS A 1 95 ? 15.852 11.105 -3.417 1.00 79.19 95 HIS A C 1
ATOM 767 O O . HIS A 1 95 ? 16.751 10.275 -3.307 1.00 79.19 95 HIS A O 1
ATOM 773 N N . GLY A 1 96 ? 15.822 12.237 -2.706 1.00 87.25 96 GLY A N 1
ATOM 774 C CA . GLY A 1 96 ? 16.816 12.543 -1.674 1.00 87.25 96 GLY A CA 1
ATOM 775 C C . GLY A 1 96 ? 16.942 11.419 -0.631 1.00 87.25 96 GLY A C 1
ATOM 776 O O . GLY A 1 96 ? 16.037 10.590 -0.503 1.00 87.25 96 GLY A O 1
ATOM 777 N N . PRO A 1 97 ? 18.043 11.379 0.136 1.00 82.81 97 PRO A N 1
ATOM 778 C CA . PRO A 1 97 ? 18.372 10.255 1.019 1.00 82.81 97 PRO A CA 1
ATOM 779 C C . PRO A 1 97 ? 17.302 9.965 2.085 1.00 82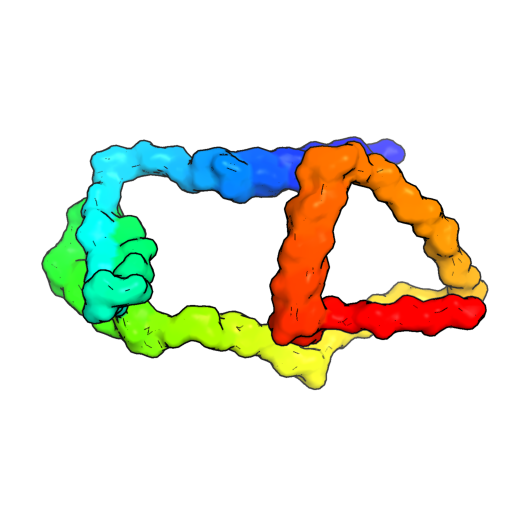.81 97 PRO A C 1
ATOM 781 O O . PRO A 1 97 ? 17.120 8.816 2.477 1.00 82.81 97 PRO A O 1
ATOM 784 N N . GLU A 1 98 ? 16.554 10.983 2.507 1.00 86.00 98 GLU A N 1
ATOM 785 C CA . GLU A 1 98 ? 15.417 10.866 3.430 1.00 86.00 98 GLU A CA 1
ATOM 786 C C . GLU A 1 98 ? 14.284 9.969 2.889 1.00 86.00 98 GLU A C 1
ATOM 788 O O . GLU A 1 98 ? 13.666 9.221 3.643 1.00 86.00 98 GLU A O 1
ATOM 793 N N . TRP A 1 99 ? 14.059 9.975 1.572 1.00 86.31 99 TRP A N 1
ATOM 794 C CA . TRP A 1 99 ? 12.995 9.209 0.921 1.00 86.31 99 TRP A CA 1
ATOM 795 C C . TRP A 1 99 ? 13.433 7.803 0.521 1.00 86.31 99 TRP A C 1
ATOM 797 O O . TRP A 1 99 ? 12.581 6.928 0.393 1.00 86.31 99 TRP A O 1
ATOM 807 N N . GLY A 1 100 ? 14.736 7.566 0.339 1.00 87.12 100 GLY A N 1
ATOM 808 C CA . GLY A 1 100 ? 15.264 6.280 -0.130 1.00 87.12 100 GLY A CA 1
ATOM 809 C C . GLY A 1 100 ? 14.804 5.106 0.734 1.00 87.12 100 GLY A C 1
ATOM 810 O O . GLY A 1 100 ? 14.176 4.181 0.228 1.00 87.12 100 GLY A O 1
ATOM 811 N N . LYS A 1 101 ? 15.002 5.209 2.054 1.00 88.31 101 LYS A N 1
ATOM 812 C CA . LYS A 1 101 ? 14.618 4.154 3.009 1.00 88.31 101 LYS A CA 1
ATOM 813 C C . LYS A 1 101 ? 13.109 3.914 3.064 1.00 88.31 101 LYS A C 1
ATOM 815 O O . LYS A 1 101 ? 12.667 2.775 3.180 1.00 88.31 101 LYS A O 1
ATOM 820 N N . ILE A 1 102 ? 12.317 4.986 2.982 1.00 89.31 102 ILE A N 1
ATOM 821 C CA . ILE A 1 102 ? 10.850 4.901 3.005 1.00 89.31 102 ILE A CA 1
ATOM 822 C C . ILE A 1 102 ? 10.359 4.185 1.746 1.00 89.31 102 ILE A C 1
ATOM 824 O O . ILE A 1 102 ? 9.533 3.281 1.832 1.00 89.31 102 ILE A O 1
ATOM 828 N N . ILE A 1 103 ? 10.906 4.558 0.587 1.00 88.88 103 ILE A N 1
ATOM 829 C CA . ILE A 1 103 ? 10.578 3.943 -0.700 1.00 88.88 103 ILE A CA 1
ATOM 830 C C . ILE A 1 103 ? 10.965 2.462 -0.699 1.00 88.88 103 ILE A C 1
ATOM 832 O O . ILE A 1 103 ? 10.160 1.641 -1.117 1.00 88.88 103 ILE A O 1
ATOM 836 N N . GLU A 1 104 ? 12.159 2.112 -0.219 1.00 90.31 104 GLU A N 1
ATOM 837 C CA . GLU A 1 104 ? 12.613 0.716 -0.135 1.00 90.31 104 GLU A CA 1
ATOM 838 C C . GLU A 1 104 ? 11.698 -0.131 0.751 1.00 90.31 104 GLU A C 1
ATOM 840 O O . GLU A 1 104 ? 11.234 -1.185 0.321 1.00 90.31 104 GLU A O 1
ATOM 845 N N . THR A 1 105 ? 11.362 0.375 1.940 1.00 91.88 105 THR A N 1
ATOM 846 C CA . THR A 1 105 ? 10.454 -0.309 2.872 1.00 91.88 105 THR A CA 1
ATOM 847 C C . THR A 1 105 ? 9.077 -0.531 2.243 1.00 91.88 105 THR A C 1
ATOM 849 O O . THR A 1 105 ? 8.468 -1.586 2.405 1.00 91.88 105 THR A O 1
ATOM 852 N N . GLU A 1 106 ? 8.560 0.460 1.516 1.00 91.25 106 GLU A N 1
ATOM 853 C CA . GLU A 1 106 ? 7.249 0.352 0.880 1.00 91.25 106 GLU A CA 1
ATOM 854 C C . GLU A 1 106 ? 7.265 -0.589 -0.332 1.00 91.25 106 GLU A C 1
ATOM 856 O O . GLU A 1 106 ? 6.341 -1.381 -0.509 1.00 91.25 106 GLU A O 1
ATOM 861 N N . ILE A 1 107 ? 8.337 -0.568 -1.131 1.00 91.25 107 ILE A N 1
ATOM 862 C CA . ILE A 1 107 ? 8.546 -1.526 -2.224 1.00 91.25 107 ILE A CA 1
ATOM 863 C C . ILE A 1 107 ? 8.549 -2.955 -1.679 1.00 91.25 107 ILE A C 1
ATOM 865 O O . ILE A 1 107 ? 7.890 -3.819 -2.253 1.00 91.25 107 ILE A O 1
ATOM 869 N N . GLU A 1 108 ? 9.244 -3.211 -0.571 1.00 92.38 108 GLU A N 1
ATOM 870 C CA . GLU A 1 108 ? 9.298 -4.543 0.035 1.00 92.38 108 GLU A CA 1
ATOM 871 C C . GLU A 1 108 ? 7.910 -5.024 0.477 1.00 92.38 108 GLU A C 1
ATOM 873 O O . GLU A 1 108 ? 7.515 -6.145 0.154 1.00 92.38 108 GLU A O 1
ATOM 878 N N . LYS A 1 109 ? 7.113 -4.160 1.118 1.00 90.06 109 LYS A N 1
ATOM 879 C CA . LYS A 1 109 ? 5.724 -4.490 1.477 1.00 90.06 109 LYS A CA 1
ATOM 880 C C . LYS A 1 109 ? 4.875 -4.832 0.257 1.00 90.06 109 LYS A C 1
ATOM 882 O O . LYS A 1 109 ? 4.167 -5.834 0.270 1.00 90.06 109 LYS A O 1
ATOM 887 N N . LEU A 1 110 ? 4.947 -4.019 -0.799 1.00 85.94 110 LEU A N 1
ATOM 888 C CA . LEU A 1 110 ? 4.165 -4.2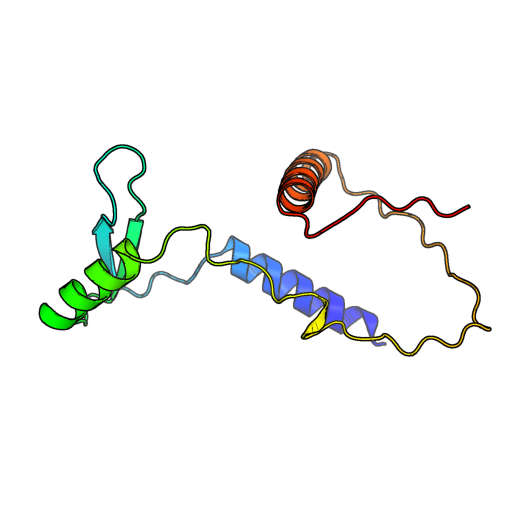38 -2.019 1.00 85.94 110 LEU A CA 1
ATOM 889 C C . LEU A 1 110 ? 4.606 -5.503 -2.766 1.00 85.94 110 LEU A C 1
ATOM 891 O O . LEU A 1 110 ? 3.767 -6.185 -3.357 1.00 85.94 110 LEU A O 1
ATOM 895 N N . LYS A 1 111 ? 5.905 -5.828 -2.726 1.00 89.31 111 LYS A N 1
ATOM 896 C CA . LYS A 1 111 ? 6.463 -7.063 -3.290 1.00 89.31 111 LYS A CA 1
ATOM 897 C C . LYS A 1 111 ? 5.970 -8.282 -2.511 1.00 89.31 111 LYS A C 1
ATOM 899 O O . LYS A 1 111 ? 5.500 -9.235 -3.122 1.00 89.31 111 LYS A O 1
ATOM 904 N N . ASN A 1 112 ? 5.994 -8.220 -1.179 1.00 87.25 112 ASN A N 1
ATOM 905 C CA . ASN A 1 112 ? 5.498 -9.289 -0.306 1.00 87.25 112 ASN A CA 1
ATOM 906 C C . ASN A 1 112 ? 3.985 -9.510 -0.454 1.00 87.25 112 ASN A C 1
ATOM 908 O O . ASN A 1 112 ? 3.525 -10.645 -0.398 1.00 87.25 112 ASN A O 1
ATOM 912 N N . ALA A 1 113 ? 3.222 -8.441 -0.697 1.00 83.75 113 ALA A N 1
ATOM 913 C CA . ALA A 1 113 ? 1.792 -8.517 -0.988 1.00 83.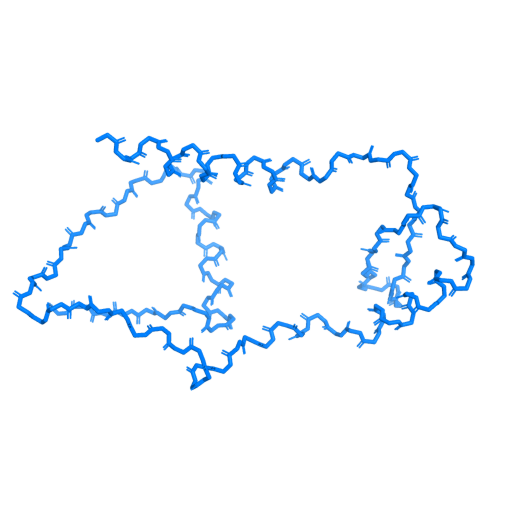75 113 ALA A CA 1
ATOM 914 C C . ALA A 1 113 ? 1.470 -9.016 -2.414 1.00 83.75 113 ALA A C 1
ATOM 916 O O . ALA A 1 113 ? 0.306 -9.241 -2.732 1.00 83.75 113 ALA A O 1
ATOM 917 N N . GLY A 1 114 ? 2.469 -9.166 -3.294 1.00 83.75 114 GLY A N 1
ATOM 918 C CA . GLY A 1 114 ? 2.273 -9.619 -4.676 1.00 83.75 114 GLY A CA 1
ATOM 919 C C . GLY A 1 114 ? 1.680 -8.569 -5.625 1.00 83.75 114 GLY A C 1
ATOM 920 O O . GLY A 1 114 ? 1.315 -8.906 -6.749 1.00 83.75 114 GLY A O 1
ATOM 921 N N . PHE A 1 115 ? 1.599 -7.297 -5.217 1.00 81.50 115 PHE A N 1
ATOM 922 C CA . PHE A 1 115 ? 1.075 -6.219 -6.067 1.00 81.50 115 PHE A CA 1
ATOM 923 C C . PHE A 1 115 ? 2.076 -5.741 -7.122 1.00 81.50 115 PHE A C 1
ATOM 925 O O . PHE A 1 115 ? 1.674 -5.221 -8.164 1.00 81.50 115 PHE A O 1
ATOM 932 N N . ILE A 1 116 ? 3.377 -5.890 -6.856 1.00 87.00 116 ILE A N 1
ATOM 933 C CA . ILE A 1 116 ? 4.447 -5.518 -7.785 1.00 87.00 116 ILE A CA 1
ATOM 934 C C . ILE A 1 116 ? 5.413 -6.681 -8.001 1.00 87.00 116 ILE A C 1
ATOM 936 O O . ILE A 1 116 ? 5.679 -7.473 -7.099 1.00 87.00 116 ILE A O 1
ATOM 940 N N . MET A 1 117 ? 5.980 -6.742 -9.203 1.00 87.94 117 MET A N 1
ATOM 941 C CA . MET A 1 117 ? 6.981 -7.724 -9.602 1.00 87.94 117 MET A CA 1
ATOM 942 C C . MET A 1 117 ? 8.142 -7.012 -10.294 1.00 87.94 117 MET A C 1
ATOM 944 O O . MET A 1 117 ? 7.952 -6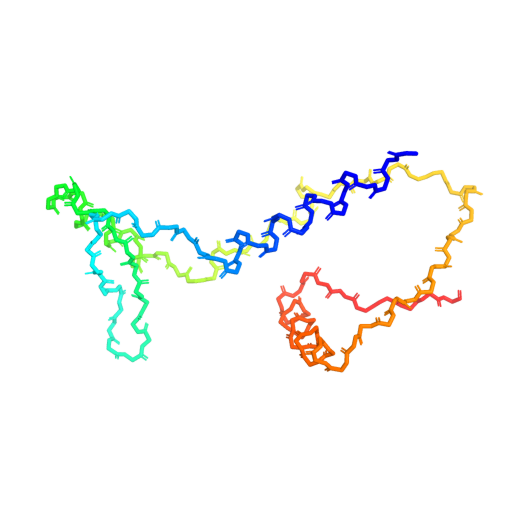.029 -11.012 1.00 87.94 117 MET A O 1
ATOM 948 N N . GLU A 1 118 ? 9.353 -7.516 -10.085 1.00 89.31 118 GLU A N 1
ATOM 949 C CA . GLU A 1 118 ? 10.523 -7.071 -10.835 1.00 89.31 118 GLU A CA 1
ATOM 950 C C . GLU A 1 118 ? 10.444 -7.597 -12.269 1.00 89.31 118 GLU A C 1
ATOM 952 O O . GLU A 1 118 ? 10.275 -8.792 -12.499 1.00 89.31 118 GLU A O 1
ATOM 957 N N . PHE A 1 119 ? 10.575 -6.695 -13.240 1.00 86.81 119 PHE A N 1
ATOM 958 C CA . PHE A 1 119 ? 10.618 -7.043 -14.653 1.00 86.81 119 PHE A CA 1
ATOM 959 C C . PHE A 1 119 ? 11.918 -6.532 -15.264 1.00 86.81 119 PHE A C 1
ATOM 961 O O . PHE A 1 119 ? 12.256 -5.353 -15.135 1.00 86.81 119 PHE A O 1
ATOM 968 N N . PHE A 1 120 ? 12.628 -7.418 -15.955 1.00 81.75 120 PHE A N 1
ATOM 969 C CA . PHE A 1 120 ? 13.825 -7.069 -16.706 1.00 81.75 120 PHE A CA 1
ATOM 970 C C . PHE A 1 120 ? 13.437 -6.796 -18.153 1.00 81.75 120 PHE A C 1
ATOM 972 O O . PHE A 1 120 ? 12.860 -7.647 -18.827 1.00 81.75 120 PHE A O 1
ATOM 979 N N . HIS A 1 121 ? 13.750 -5.597 -18.629 1.00 68.75 121 HIS A N 1
ATOM 980 C CA . HIS A 1 121 ? 13.662 -5.275 -20.045 1.00 68.75 121 HIS A CA 1
ATOM 981 C C . HIS A 1 121 ? 15.045 -5.485 -20.669 1.00 68.75 121 HIS A C 1
ATOM 983 O O . HIS A 1 121 ? 16.029 -4.998 -20.109 1.00 68.75 121 HIS A O 1
ATOM 989 N N . LEU A 1 122 ? 15.103 -6.245 -21.767 1.00 61.84 122 LEU A N 1
ATOM 990 C CA . LEU A 1 122 ? 16.315 -6.482 -22.561 1.00 61.84 122 LEU A CA 1
ATOM 991 C C . LEU A 1 122 ? 16.677 -5.259 -23.413 1.00 61.84 122 LEU A C 1
ATOM 993 O O . LEU A 1 122 ? 15.741 -4.544 -23.841 1.00 61.84 122 LEU A O 1
#